Protein AF-A0A841Y6V6-F1 (afdb_monomer)

Organism: NCBI:txid1552123

pLDDT: mean 90.38, std 12.07, range [43.06, 98.31]

Solvent-accessible surface area (backbone atoms only — not comparable to full-atom values): 6896 Å² total; per-residue (Å²): 117,94,60,53,75,58,73,70,40,80,72,37,50,69,46,77,51,57,71,63,64,48,50,54,42,25,63,73,72,73,49,74,72,39,68,70,59,49,49,41,30,66,73,56,24,27,37,31,48,68,60,59,92,82,37,55,33,26,40,51,44,57,65,57,38,50,29,55,73,68,44,34,80,93,32,59,79,45,81,74,56,73,68,46,70,83,50,48,89,50,30,41,64,48,35,38,45,33,99,88,41,73,44,70,44,65,58,66,78,80,81,85,73,80,80,128

Nearest PDB structures (foldseek):
  2prv-assembly1_B  TM=6.495E-01  e=5.949E-02  Bacillus subtilis
  6qbr-assembly1_A  TM=5.619E-01  e=1.675E-01  Saccharomyces cerevisiae
  8aj2-assembly2_B  TM=6.456E-01  e=3.412E-01  Saccharomyces cerevisiae
  8aj2-assembly1_A  TM=5.893E-01  e=1.093E+00  Saccharomyces cerevisiae

Secondary structure (DSSP, 8-state):
-TTHHHHT-TT-EEE---HHHHHHHHHHHTS---HHHHHHHHHT-EEE----TT---EE--HHHHHHHHHT-GGGTT-TTGGGGGGTTTTEEEEEEEETTEEEEEE-S--------

Sequence (116 aa):
MQFKFVTNNTENSFYPLNLQDIEQVEKKLGLTFPNELRQFYLEIGYGFFKGSEYQINRLMDPESVKDFRLRVDDYEFYPDIEIFDEVEADKLVFFEGDESTTILIGLGEWETTCTI

Mean predicted aligned error: 5.17 Å

InterPro domains:
  IPR018958 Knr4/Smi1-like domain [PF09346] (16-104)
  IPR018958 Knr4/Smi1-like domain [SM00860] (16-113)
  IPR037883 Knr4/Smi1-like domain superfamily [G3DSA:3.40.1580.10] (3-114)
  IPR037883 Knr4/Smi1-like domain superfamily [SSF160631] (14-108)

Radius of gyration: 15.04 Å; Cα contacts (8 Å, |Δi|>4): 147; ch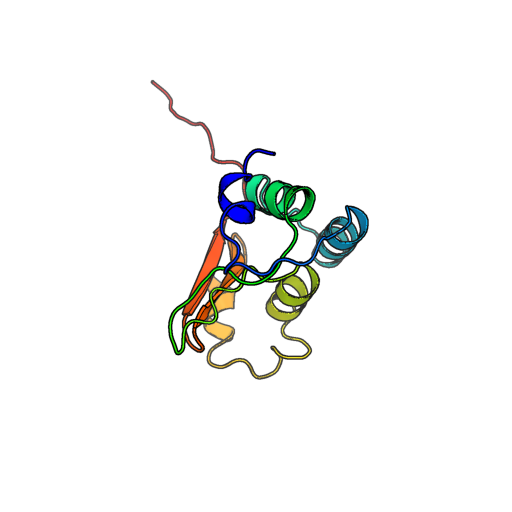ains: 1; bounding box: 31×35×47 Å

Foldseek 3Di:
DVVVVQVVPPLWDFDADDLCQQVVLCVVVVAHDDPVLSVCNHPTNWGAGRDDPQFRRTQDHSVVQSCLVVCDDPRVPQPPSVVCVVPVVFWTFGTGGGSPDTDIDGRDDPPPPPPD

Structure (mmCIF, N/CA/C/O backbone):
data_AF-A0A841Y6V6-F1
#
_entry.id   AF-A0A841Y6V6-F1
#
loop_
_atom_site.group_PDB
_atom_site.id
_atom_site.type_symbol
_atom_site.label_atom_id
_atom_site.label_alt_id
_atom_site.label_comp_id
_atom_site.label_asym_id
_atom_site.label_entity_id
_atom_site.label_seq_id
_atom_site.pdbx_PDB_ins_code
_atom_site.Cartn_x
_atom_site.Cartn_y
_atom_site.Cartn_z
_atom_site.occupancy
_atom_site.B_iso_or_equiv
_atom_site.auth_seq_id
_atom_site.auth_comp_id
_atom_site.auth_asym_id
_atom_site.auth_atom_id
_atom_site.pdbx_PDB_model_num
ATOM 1 N N . MET A 1 1 ? 7.765 17.452 4.270 1.00 74.25 1 MET A N 1
ATOM 2 C CA . MET A 1 1 ? 7.598 16.092 3.741 1.00 74.25 1 MET A CA 1
ATOM 3 C C . MET A 1 1 ? 8.645 15.201 4.366 1.00 74.25 1 MET A C 1
AT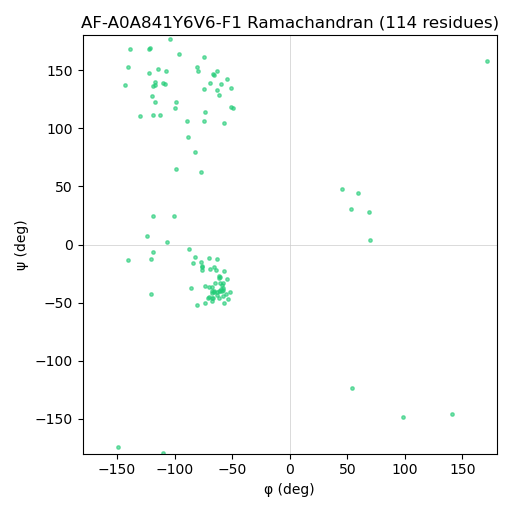OM 5 O O . MET A 1 1 ? 9.830 15.373 4.081 1.00 74.25 1 MET A O 1
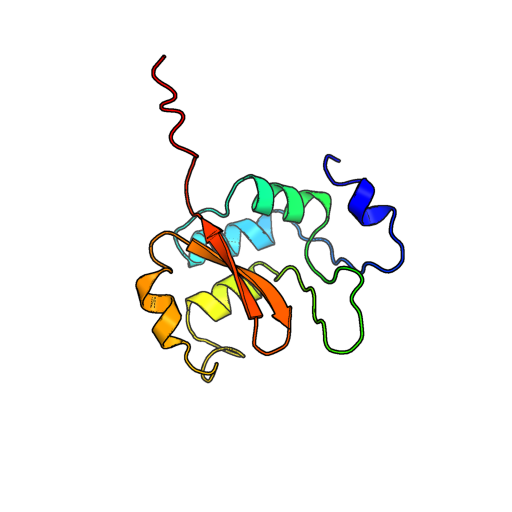ATOM 9 N N . GLN A 1 2 ? 8.206 14.318 5.255 1.00 90.19 2 GLN A N 1
ATOM 10 C CA . GLN A 1 2 ? 9.019 13.286 5.891 1.00 90.19 2 GLN A CA 1
ATOM 11 C C . GLN A 1 2 ? 9.665 12.360 4.851 1.00 90.19 2 GLN A C 1
ATOM 13 O O . GLN A 1 2 ? 10.810 11.946 5.014 1.00 90.19 2 GLN A O 1
ATOM 18 N N . PHE A 1 3 ? 8.979 12.118 3.733 1.00 92.94 3 PHE A N 1
ATOM 19 C CA . PHE A 1 3 ? 9.397 11.149 2.718 1.00 92.94 3 PHE A CA 1
ATOM 20 C C . PHE A 1 3 ? 10.080 11.774 1.493 1.00 92.94 3 PHE A C 1
ATOM 22 O O . PHE A 1 3 ? 10.116 11.175 0.424 1.00 92.94 3 PHE A O 1
ATOM 29 N N . LYS A 1 4 ? 10.681 12.968 1.616 1.00 90.31 4 LYS A N 1
ATOM 30 C CA . LYS A 1 4 ? 11.336 13.660 0.481 1.00 90.31 4 LYS A CA 1
ATOM 31 C C . LYS A 1 4 ? 12.400 12.807 -0.232 1.00 90.31 4 LYS A C 1
ATOM 33 O O . LYS A 1 4 ? 12.621 12.962 -1.427 1.00 90.31 4 LYS A O 1
ATOM 38 N N . PHE A 1 5 ? 13.065 11.899 0.482 1.00 91.75 5 PHE A N 1
ATOM 39 C CA . PHE A 1 5 ? 14.044 10.987 -0.119 1.00 91.75 5 PHE A CA 1
ATOM 40 C C . PHE A 1 5 ? 13.427 10.060 -1.181 1.00 91.75 5 PHE A C 1
ATOM 42 O O . PHE A 1 5 ? 14.127 9.664 -2.107 1.00 91.75 5 PHE A O 1
ATOM 49 N N . VAL A 1 6 ? 12.127 9.763 -1.077 1.00 93.62 6 VAL A N 1
ATOM 50 C CA . VAL A 1 6 ? 11.387 8.930 -2.029 1.00 93.62 6 VAL A CA 1
ATOM 51 C C . VAL A 1 6 ? 11.206 9.658 -3.357 1.00 93.62 6 VAL A C 1
ATOM 53 O O . VAL A 1 6 ? 11.470 9.077 -4.406 1.00 93.62 6 VAL A O 1
ATOM 56 N N . THR A 1 7 ? 10.819 10.936 -3.327 1.00 89.50 7 THR A N 1
ATOM 57 C CA . THR A 1 7 ? 10.609 11.733 -4.549 1.00 89.50 7 THR A CA 1
ATOM 58 C C . THR A 1 7 ? 11.911 12.187 -5.202 1.00 89.50 7 THR A C 1
ATOM 60 O O . THR A 1 7 ? 11.918 12.531 -6.379 1.00 89.50 7 THR A O 1
ATOM 63 N N . ASN A 1 8 ? 13.028 12.168 -4.468 1.00 93.00 8 ASN A N 1
ATOM 64 C CA . ASN A 1 8 ? 14.350 12.453 -5.028 1.00 93.00 8 ASN A CA 1
ATOM 65 C C . ASN A 1 8 ? 14.844 11.353 -5.985 1.00 93.00 8 ASN A C 1
ATOM 67 O O . ASN A 1 8 ? 15.735 11.614 -6.792 1.00 93.00 8 ASN A O 1
ATOM 71 N N . ASN A 1 9 ? 14.309 10.132 -5.887 1.00 94.38 9 ASN A N 1
ATOM 72 C CA . ASN A 1 9 ? 14.623 9.063 -6.825 1.00 94.38 9 ASN A CA 1
ATOM 73 C C . ASN A 1 9 ? 13.648 9.108 -8.010 1.00 94.38 9 ASN A C 1
ATOM 75 O O . ASN A 1 9 ? 12.493 8.710 -7.890 1.00 94.38 9 ASN A O 1
ATOM 79 N N . THR A 1 10 ? 14.136 9.568 -9.161 1.00 93.12 10 THR A N 1
ATOM 80 C CA . THR A 1 10 ? 13.345 9.729 -10.393 1.00 93.12 10 THR A CA 1
ATOM 81 C C . THR A 1 10 ? 12.926 8.414 -11.044 1.00 93.12 10 THR A C 1
ATOM 83 O O . THR A 1 10 ? 12.129 8.431 -11.973 1.00 93.12 10 THR A O 1
ATOM 86 N N . GLU A 1 11 ? 13.488 7.286 -10.608 1.00 95.00 11 GLU A N 1
ATOM 87 C CA . GLU A 1 11 ? 13.088 5.954 -11.074 1.00 95.00 11 GLU A CA 1
ATOM 88 C C . GLU A 1 11 ? 11.849 5.430 -10.331 1.00 95.00 11 GLU A C 1
ATOM 90 O O . GLU A 1 11 ? 11.261 4.433 -10.742 1.00 95.00 11 GLU A O 1
ATOM 95 N N . ASN A 1 12 ? 11.432 6.100 -9.254 1.00 96.50 12 ASN A N 1
ATOM 96 C CA . ASN A 1 12 ? 10.156 5.831 -8.611 1.00 96.50 12 ASN A CA 1
ATOM 97 C C . ASN A 1 12 ? 9.006 6.501 -9.378 1.00 96.50 12 ASN A C 1
ATOM 99 O O . ASN A 1 12 ? 9.165 7.590 -9.927 1.00 96.50 12 ASN A O 1
ATOM 103 N N . SER A 1 13 ? 7.822 5.892 -9.346 1.00 95.75 13 SER A N 1
ATOM 104 C CA . SER A 1 13 ? 6.607 6.418 -9.977 1.00 95.75 13 SER A CA 1
ATOM 105 C C . SER A 1 13 ? 5.450 6.410 -8.986 1.00 95.75 13 SER A C 1
ATOM 107 O O . SER A 1 13 ? 4.960 5.345 -8.630 1.00 95.75 13 SER A O 1
ATOM 109 N N . PHE A 1 14 ? 5.004 7.592 -8.554 1.00 97.38 14 PHE A N 1
ATOM 110 C CA . PHE A 1 14 ? 3.916 7.741 -7.586 1.00 97.38 14 PHE A CA 1
ATOM 111 C C . PHE A 1 14 ? 2.764 8.576 -8.139 1.00 97.38 14 PHE A C 1
ATOM 113 O O . PHE A 1 14 ? 2.965 9.516 -8.911 1.00 97.38 14 PHE A O 1
ATOM 120 N N . TYR A 1 15 ? 1.563 8.233 -7.692 1.00 97.44 15 TYR A N 1
ATOM 121 C CA . TYR A 1 15 ? 0.305 8.861 -8.045 1.00 97.44 15 TYR A CA 1
ATOM 122 C C . TYR A 1 15 ? -0.301 9.478 -6.785 1.00 97.44 15 TYR A C 1
ATOM 124 O O . TYR A 1 15 ? -0.500 8.763 -5.798 1.00 97.44 15 TYR A O 1
ATOM 132 N N . PRO A 1 16 ? -0.577 10.794 -6.790 1.00 96.88 16 PRO A N 1
ATOM 133 C CA . PRO A 1 16 ? -1.063 11.485 -5.608 1.00 96.88 16 PRO A CA 1
ATOM 134 C C . PRO A 1 16 ? -2.465 11.003 -5.232 1.00 96.88 16 PRO A C 1
ATOM 136 O O . PRO A 1 16 ? -3.288 10.716 -6.101 1.00 96.88 16 PRO A O 1
ATOM 139 N N . LEU A 1 17 ? -2.738 10.990 -3.930 1.00 96.69 17 LEU A N 1
ATOM 140 C CA . LEU A 1 17 ? -4.061 10.742 -3.366 1.00 96.69 17 LEU A CA 1
ATOM 141 C C . LEU A 1 17 ? -4.554 11.996 -2.662 1.00 96.69 17 LEU A C 1
ATOM 143 O O . LEU A 1 17 ? -3.767 12.793 -2.144 1.00 96.69 17 LEU A O 1
ATOM 147 N N . ASN A 1 18 ? -5.867 12.163 -2.624 1.00 94.62 18 ASN A N 1
ATOM 148 C CA . ASN A 1 18 ? -6.481 13.137 -1.740 1.00 94.62 18 ASN A CA 1
ATOM 149 C C . ASN A 1 18 ? -6.940 12.448 -0.439 1.00 94.62 18 ASN A C 1
ATOM 151 O O . ASN A 1 18 ? -7.049 11.227 -0.348 1.00 94.62 18 ASN A O 1
ATOM 155 N N . LEU A 1 19 ? -7.210 13.248 0.594 1.00 96.81 19 LEU A N 1
ATOM 156 C CA . LEU A 1 19 ? -7.655 12.740 1.895 1.00 96.81 19 LEU A CA 1
ATOM 157 C C . LEU A 1 19 ? -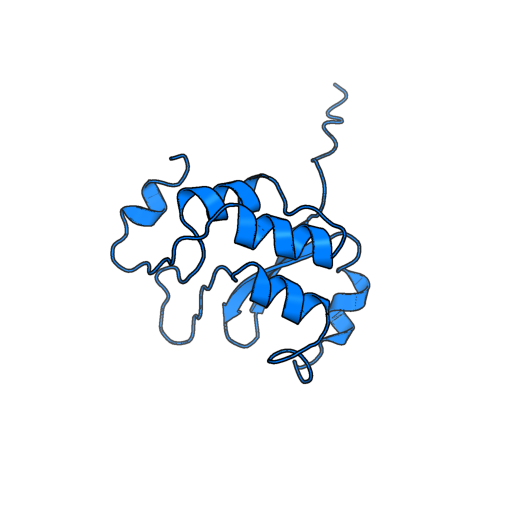8.964 11.936 1.800 1.00 96.81 19 LEU A C 1
ATOM 159 O O . LEU A 1 19 ? -9.135 10.956 2.518 1.00 96.81 19 LEU A O 1
ATOM 163 N N . GLN A 1 20 ? -9.866 12.337 0.905 1.00 97.50 20 GLN A N 1
ATOM 164 C CA . GLN A 1 20 ? -11.163 11.696 0.731 1.00 97.50 20 GLN A CA 1
ATOM 165 C C . GLN A 1 20 ? -11.024 10.274 0.166 1.00 97.50 20 GLN A C 1
ATOM 167 O O . GLN A 1 20 ? -11.760 9.399 0.616 1.00 97.50 20 GLN A O 1
ATOM 172 N N . ASP A 1 21 ? -10.071 10.022 -0.739 1.00 95.75 21 ASP A N 1
ATOM 173 C CA . ASP A 1 21 ? -9.790 8.679 -1.275 1.00 95.75 21 ASP A CA 1
ATOM 174 C C . ASP A 1 21 ? -9.437 7.699 -0.137 1.00 95.75 21 ASP A C 1
ATOM 176 O O . ASP A 1 21 ? -9.882 6.555 -0.108 1.00 95.75 21 ASP A O 1
ATOM 180 N N . ILE A 1 22 ? -8.680 8.176 0.855 1.00 98.19 22 ILE A N 1
ATOM 181 C CA . ILE A 1 22 ? -8.262 7.388 2.021 1.00 98.19 22 ILE A CA 1
ATOM 182 C C . ILE A 1 22 ? -9.443 7.175 2.980 1.00 98.19 22 ILE A C 1
ATOM 184 O O . ILE A 1 22 ? -9.736 6.046 3.374 1.00 98.19 22 ILE A O 1
ATOM 188 N N . GLU A 1 23 ? -10.149 8.250 3.342 1.00 98.00 23 GLU A N 1
ATOM 189 C CA . GLU A 1 23 ? -11.248 8.210 4.318 1.00 98.00 23 GLU A CA 1
ATOM 190 C C . GLU A 1 23 ? -12.444 7.376 3.839 1.00 98.00 23 GLU A C 1
ATOM 192 O O . GLU A 1 23 ? -13.134 6.744 4.645 1.00 98.00 23 GLU A O 1
ATOM 197 N N . GLN A 1 24 ? -12.711 7.359 2.530 1.00 98.12 24 GLN A N 1
ATOM 198 C CA . GLN A 1 24 ? -13.769 6.533 1.950 1.00 98.12 24 GLN A CA 1
ATOM 199 C C . GLN A 1 24 ? -13.497 5.044 2.155 1.00 98.12 24 GLN A C 1
ATOM 201 O O . GLN A 1 24 ? -14.406 4.306 2.550 1.00 98.12 24 GLN A O 1
ATOM 206 N N . VAL A 1 25 ? -12.252 4.619 1.945 1.00 98.06 25 VAL A N 1
ATOM 207 C CA . VAL A 1 25 ? -11.834 3.235 2.159 1.00 98.06 25 VAL A CA 1
ATOM 208 C C . VAL A 1 25 ? -11.863 2.864 3.636 1.00 98.06 25 VAL A C 1
ATOM 210 O O . VAL A 1 25 ? -12.466 1.853 3.991 1.00 98.06 25 VAL A O 1
ATOM 213 N N . GLU A 1 26 ? -11.288 3.694 4.505 1.00 97.38 26 GLU A N 1
ATOM 214 C CA . GLU A 1 26 ? -11.317 3.484 5.958 1.00 97.38 26 GLU A CA 1
ATOM 215 C C . GLU A 1 26 ? -12.748 3.295 6.471 1.00 97.38 26 GLU A C 1
ATOM 217 O O . GLU A 1 26 ? -13.061 2.326 7.166 1.00 97.38 26 GLU A O 1
ATOM 222 N N . LYS A 1 27 ? -13.663 4.170 6.040 1.00 97.94 27 LYS A N 1
ATOM 223 C CA . LYS A 1 27 ? -15.084 4.069 6.377 1.00 97.94 27 LYS A CA 1
ATOM 224 C C . LYS A 1 27 ? -15.717 2.777 5.859 1.00 97.94 27 LYS A C 1
ATOM 226 O O . LYS A 1 27 ? -16.551 2.201 6.554 1.00 97.94 27 LYS A O 1
ATOM 231 N N . LYS A 1 28 ? -15.371 2.344 4.643 1.00 97.69 28 LYS A N 1
ATOM 232 C CA . LYS A 1 28 ? -15.922 1.129 4.025 1.00 97.69 28 LYS A CA 1
ATOM 233 C C . LYS A 1 28 ? -15.426 -0.143 4.713 1.00 97.69 28 LYS A C 1
ATOM 235 O O . LYS A 1 28 ? -16.206 -1.077 4.862 1.00 97.69 28 LYS A O 1
ATOM 240 N N . LEU A 1 29 ? -14.169 -0.161 5.148 1.00 95.25 29 LEU A N 1
ATOM 241 C CA . LEU A 1 29 ? -13.571 -1.283 5.872 1.00 95.25 29 LEU A CA 1
ATOM 242 C C . LEU A 1 29 ? -13.857 -1.252 7.383 1.00 95.25 29 LEU A C 1
ATOM 244 O O . LEU A 1 29 ? -13.669 -2.260 8.056 1.00 95.25 29 LEU A O 1
ATOM 248 N N . GLY A 1 30 ? -14.309 -0.117 7.924 1.00 95.12 30 GLY A N 1
ATOM 249 C CA . GLY A 1 30 ? -14.535 0.048 9.360 1.00 95.12 30 GLY A CA 1
ATOM 250 C C . GLY A 1 30 ? -13.240 0.060 10.180 1.00 95.12 30 GLY A C 1
ATOM 251 O O . GLY A 1 30 ? -13.258 -0.335 11.343 1.00 95.12 30 GLY A O 1
ATOM 252 N N . LEU A 1 31 ? -12.128 0.499 9.583 1.00 93.62 31 LEU A N 1
ATOM 253 C CA . LEU A 1 31 ? -10.803 0.582 10.206 1.00 93.62 31 LEU A CA 1
ATOM 254 C C . LEU A 1 31 ? -10.099 1.879 9.810 1.00 93.62 31 LEU A C 1
ATOM 256 O O . LEU A 1 31 ? -10.515 2.555 8.875 1.00 93.62 31 LEU A O 1
ATOM 260 N N . THR A 1 32 ? -9.004 2.203 10.489 1.00 94.00 32 THR A N 1
ATOM 261 C CA . THR A 1 32 ? -8.099 3.295 10.107 1.00 94.00 32 THR A CA 1
ATOM 262 C C . THR A 1 32 ? -6.778 2.726 9.618 1.00 94.00 32 THR A C 1
ATOM 264 O O . THR A 1 32 ? -6.249 1.792 10.227 1.00 94.00 32 THR A O 1
ATOM 267 N N . PHE A 1 33 ? -6.216 3.294 8.552 1.00 95.94 33 PHE A N 1
ATOM 268 C CA . PHE A 1 33 ? -4.866 2.929 8.135 1.00 95.94 33 PHE A CA 1
ATOM 269 C C . PHE A 1 33 ? -3.848 3.311 9.221 1.00 95.94 33 PHE A C 1
ATOM 271 O O . PHE A 1 33 ? -4.041 4.321 9.905 1.00 95.94 33 PHE A O 1
ATOM 278 N N . PRO A 1 34 ? -2.740 2.558 9.360 1.00 95.62 34 PRO A N 1
ATOM 279 C CA . PRO A 1 34 ? -1.640 2.945 10.238 1.00 95.62 34 PRO A CA 1
ATOM 280 C C . PRO A 1 34 ? -1.138 4.356 9.915 1.00 95.62 34 PRO A C 1
ATOM 282 O O . PRO A 1 34 ? -1.077 4.743 8.744 1.00 95.62 34 PRO A O 1
ATOM 285 N N . ASN A 1 35 ? -0.771 5.119 10.947 1.00 93.50 35 ASN A N 1
ATOM 286 C CA . ASN A 1 35 ? -0.454 6.545 10.829 1.00 93.50 35 ASN A CA 1
ATOM 287 C C . ASN A 1 35 ? 0.635 6.820 9.783 1.00 93.50 35 ASN A C 1
ATOM 289 O O . ASN A 1 35 ? 0.495 7.737 8.975 1.00 93.50 35 ASN A O 1
ATOM 293 N N . GLU A 1 36 ? 1.686 6.003 9.750 1.00 93.50 36 GLU A N 1
ATOM 294 C CA . GLU A 1 36 ? 2.789 6.128 8.800 1.00 93.50 36 GLU A CA 1
ATOM 295 C C . GLU A 1 36 ? 2.335 5.876 7.359 1.00 93.50 36 GLU A C 1
ATOM 297 O O . GLU A 1 36 ? 2.735 6.608 6.453 1.00 93.50 36 GLU A O 1
ATOM 302 N N . LEU A 1 37 ? 1.465 4.883 7.143 1.00 96.31 37 LEU A N 1
ATOM 303 C CA . LEU A 1 37 ? 0.912 4.581 5.823 1.00 96.31 37 LEU A CA 1
ATOM 304 C C . LEU A 1 37 ? -0.016 5.705 5.354 1.00 96.31 37 LEU A C 1
ATOM 306 O O . LEU A 1 37 ? 0.118 6.196 4.234 1.00 96.31 37 LEU A O 1
ATOM 310 N N . ARG A 1 38 ? -0.903 6.177 6.237 1.00 96.19 38 ARG A N 1
ATOM 311 C CA . ARG A 1 38 ? -1.783 7.320 5.964 1.00 96.19 38 ARG A CA 1
ATOM 312 C C . ARG A 1 38 ? -0.977 8.570 5.620 1.00 96.19 38 ARG A C 1
ATOM 314 O O . ARG A 1 38 ? -1.301 9.270 4.664 1.00 96.19 38 ARG A O 1
ATOM 321 N N . GLN A 1 39 ? 0.084 8.850 6.373 1.00 95.75 39 GLN A N 1
ATOM 322 C CA . GLN A 1 39 ? 0.949 9.992 6.105 1.00 95.75 39 GLN A CA 1
ATOM 323 C C . GLN A 1 39 ? 1.690 9.841 4.773 1.00 95.75 39 GLN A C 1
ATOM 325 O O . GLN A 1 39 ? 1.799 10.816 4.030 1.00 95.75 39 GLN A O 1
ATOM 330 N N . PHE A 1 40 ? 2.161 8.637 4.438 1.00 97.19 40 PHE A N 1
ATOM 331 C CA . PHE A 1 40 ? 2.785 8.378 3.143 1.00 97.19 40 PHE A CA 1
ATOM 332 C C . PHE A 1 40 ? 1.804 8.632 1.992 1.00 97.19 40 PHE A C 1
ATOM 334 O O . PHE A 1 40 ? 2.150 9.346 1.052 1.00 97.19 40 PHE A O 1
ATOM 341 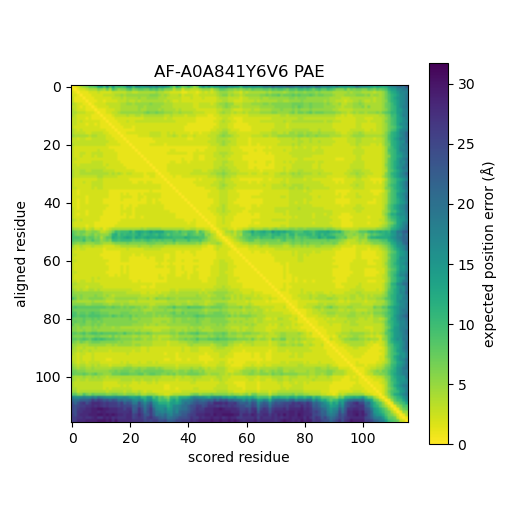N N . TYR A 1 41 ? 0.563 8.143 2.087 1.00 97.88 41 TYR A N 1
ATOM 342 C CA . TYR A 1 41 ? -0.468 8.416 1.081 1.00 97.88 41 TYR A CA 1
ATOM 343 C C . TYR A 1 41 ? -0.746 9.912 0.901 1.00 97.88 41 TYR A C 1
ATOM 345 O O . TYR A 1 41 ? -0.901 10.369 -0.228 1.00 97.88 41 TYR A O 1
ATOM 353 N N . LEU A 1 42 ? -0.777 10.690 1.985 1.00 96.81 42 LEU A N 1
ATOM 354 C CA . LEU A 1 42 ? -1.039 12.131 1.916 1.00 96.81 42 LEU A CA 1
ATOM 355 C C . LEU A 1 42 ? 0.146 12.938 1.372 1.00 96.81 42 LEU A C 1
ATOM 357 O O . LEU A 1 42 ? -0.056 13.952 0.706 1.00 96.81 42 LEU A O 1
ATOM 361 N N . GLU A 1 43 ? 1.381 12.538 1.683 1.00 96.62 43 GLU A N 1
ATOM 362 C CA . GLU A 1 43 ? 2.576 13.264 1.240 1.00 96.62 43 GLU A CA 1
ATOM 363 C C . GLU A 1 43 ? 3.044 12.860 -0.162 1.00 96.62 43 GLU A C 1
ATOM 365 O O . GLU A 1 43 ? 3.546 13.705 -0.904 1.00 96.62 43 GLU A O 1
ATOM 370 N N . ILE A 1 44 ? 2.929 11.574 -0.497 1.00 97.12 44 ILE A N 1
ATOM 371 C CA . ILE A 1 44 ? 3.511 10.961 -1.697 1.00 97.12 44 ILE A CA 1
ATOM 372 C C . ILE A 1 44 ? 2.431 10.346 -2.587 1.00 97.12 44 ILE A C 1
ATOM 374 O O . ILE A 1 44 ? 2.484 10.507 -3.806 1.00 97.12 44 ILE A O 1
ATOM 378 N N . GLY A 1 45 ? 1.459 9.661 -1.984 1.00 97.69 45 GLY A N 1
ATOM 379 C CA . GLY A 1 45 ? 0.461 8.863 -2.691 1.00 97.69 45 GLY A CA 1
ATOM 380 C C . GLY A 1 45 ? 0.819 7.379 -2.711 1.00 97.69 45 GLY A C 1
ATOM 381 O O . GLY A 1 45 ? 1.435 6.873 -1.776 1.00 97.69 45 GLY A O 1
ATOM 382 N N . TYR A 1 46 ? 0.426 6.681 -3.770 1.00 98.31 46 TYR A N 1
ATOM 383 C CA . TYR A 1 46 ? 0.698 5.254 -3.982 1.00 98.31 46 TYR A CA 1
ATOM 384 C C . TYR A 1 46 ? 1.466 5.042 -5.286 1.00 98.31 46 TYR A C 1
ATOM 386 O O . TYR A 1 46 ? 1.586 5.966 -6.089 1.00 98.31 46 TYR A O 1
ATOM 394 N N . GLY A 1 47 ? 1.990 3.844 -5.523 1.00 97.12 47 GLY A N 1
ATOM 395 C CA . GLY A 1 47 ? 2.682 3.541 -6.771 1.00 97.12 47 GLY A CA 1
ATOM 396 C C . GLY A 1 47 ? 3.898 2.664 -6.557 1.00 97.12 47 GLY A C 1
ATOM 397 O O . GLY A 1 47 ? 3.903 1.799 -5.692 1.00 97.12 47 GLY A O 1
ATOM 398 N N . PHE A 1 48 ? 4.926 2.878 -7.361 1.00 96.62 48 PHE A N 1
ATOM 399 C CA . PHE A 1 48 ? 6.003 1.926 -7.570 1.00 96.62 48 PHE A CA 1
ATOM 400 C C . PHE A 1 48 ? 7.339 2.531 -7.164 1.00 96.62 48 PHE A C 1
ATOM 402 O O . PHE A 1 48 ? 7.736 3.607 -7.628 1.00 96.62 48 PHE A O 1
ATOM 409 N N . PHE A 1 49 ? 8.060 1.813 -6.312 1.00 96.19 49 PHE A N 1
ATOM 410 C CA . PHE A 1 49 ? 9.470 2.086 -6.083 1.00 96.19 49 PHE A CA 1
ATOM 411 C C . PHE A 1 49 ? 10.291 1.464 -7.210 1.00 96.19 49 PHE A C 1
ATOM 413 O O . PHE A 1 49 ? 9.904 0.452 -7.792 1.00 96.19 49 PHE A O 1
ATOM 420 N N . LYS A 1 50 ? 11.463 2.040 -7.487 1.00 94.31 50 LYS A N 1
ATOM 421 C CA . LYS A 1 50 ? 12.442 1.449 -8.398 1.00 94.31 50 LYS A CA 1
ATOM 422 C C . LYS A 1 50 ? 12.678 -0.018 -8.025 1.00 94.31 50 LYS A C 1
AT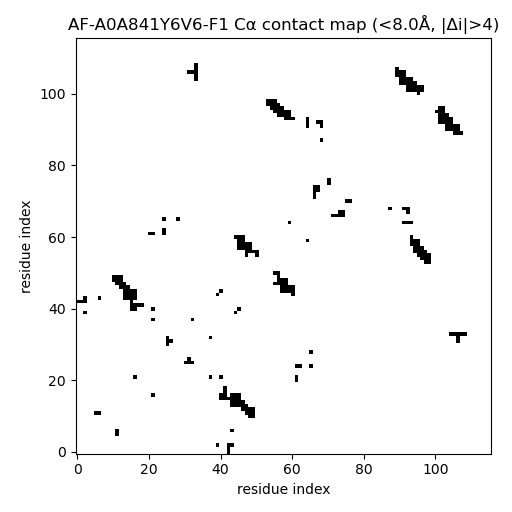OM 424 O O . LYS A 1 50 ? 13.198 -0.307 -6.947 1.00 94.31 50 LYS A O 1
ATOM 429 N N . GLY A 1 51 ? 12.350 -0.920 -8.943 1.00 84.00 51 GLY A N 1
ATOM 430 C CA . GLY A 1 51 ? 12.633 -2.347 -8.840 1.00 84.00 51 GLY A CA 1
ATOM 431 C C . GLY A 1 51 ? 13.700 -2.823 -9.817 1.00 84.00 51 GLY A C 1
ATOM 432 O O . GLY A 1 51 ? 14.273 -2.052 -10.591 1.00 84.00 51 GLY A O 1
ATOM 433 N N . SER A 1 52 ? 13.966 -4.122 -9.754 1.00 83.62 52 SER A N 1
ATOM 434 C CA . SER A 1 52 ? 14.651 -4.866 -10.811 1.00 83.62 52 SER A CA 1
ATOM 435 C C . SER A 1 52 ? 13.638 -5.699 -11.599 1.00 83.62 52 SER A C 1
ATOM 437 O O . SER A 1 52 ? 12.446 -5.677 -11.299 1.00 83.62 52 SER A O 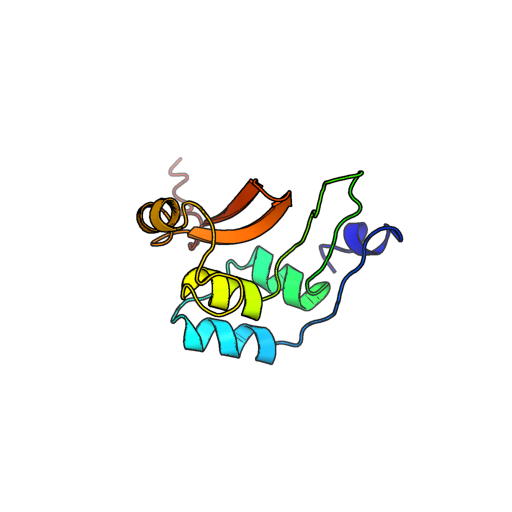1
ATOM 439 N N . GLU A 1 53 ? 14.090 -6.394 -12.641 1.00 81.12 53 GLU A N 1
ATOM 440 C CA . GLU A 1 53 ? 13.231 -7.292 -13.419 1.00 81.12 53 GLU A CA 1
ATOM 441 C C . GLU A 1 53 ? 12.486 -8.261 -12.477 1.00 81.12 53 GLU A C 1
ATOM 443 O O . GLU A 1 53 ? 13.090 -8.799 -11.549 1.00 81.12 53 GLU A O 1
ATOM 448 N N . TYR A 1 54 ? 11.179 -8.444 -12.698 1.00 83.56 54 TYR A N 1
ATOM 449 C CA . TYR A 1 54 ? 10.268 -9.269 -11.879 1.00 83.56 54 TYR A CA 1
ATOM 450 C C . TYR A 1 54 ? 9.925 -8.743 -10.473 1.00 83.56 54 TYR A C 1
ATOM 452 O O . TYR A 1 54 ? 9.192 -9.409 -9.748 1.00 83.56 54 TYR A O 1
ATOM 460 N N . GLN A 1 55 ? 10.389 -7.552 -10.082 1.00 89.81 55 GLN A N 1
ATOM 461 C CA . GLN A 1 55 ? 9.950 -6.904 -8.842 1.00 89.81 55 GLN A CA 1
ATOM 462 C C . GLN A 1 55 ? 8.899 -5.845 -9.142 1.00 89.81 55 GLN A C 1
ATOM 464 O O . GLN A 1 55 ? 9.178 -4.846 -9.807 1.00 89.81 55 GLN A O 1
ATOM 469 N N . ILE A 1 56 ? 7.703 -6.062 -8.609 1.00 93.81 56 ILE A N 1
ATOM 470 C CA . ILE A 1 56 ? 6.591 -5.124 -8.706 1.00 93.81 56 ILE A CA 1
ATOM 471 C C . ILE A 1 56 ? 6.886 -3.907 -7.820 1.00 93.81 56 ILE A C 1
ATOM 473 O O . ILE A 1 56 ? 6.765 -2.776 -8.279 1.00 93.81 56 ILE A O 1
ATOM 477 N N . ASN A 1 57 ? 7.342 -4.128 -6.580 1.00 96.19 57 ASN A N 1
ATOM 478 C CA . ASN A 1 57 ? 7.677 -3.081 -5.604 1.00 96.19 57 ASN A CA 1
ATOM 479 C C . ASN A 1 57 ? 6.620 -1.966 -5.509 1.00 96.19 57 ASN A C 1
ATOM 481 O O . ASN A 1 57 ? 6.933 -0.767 -5.537 1.00 96.19 57 ASN A O 1
ATOM 485 N N . ARG A 1 58 ? 5.356 -2.368 -5.407 1.00 97.19 58 ARG A N 1
ATOM 486 C CA . ARG A 1 58 ? 4.206 -1.471 -5.393 1.00 97.19 58 ARG A CA 1
ATOM 487 C C . ARG A 1 58 ? 3.730 -1.232 -3.971 1.00 97.19 58 ARG A C 1
ATOM 489 O O . ARG A 1 58 ? 3.305 -2.154 -3.282 1.00 97.19 58 ARG A O 1
ATOM 496 N N . LEU A 1 59 ? 3.700 0.037 -3.579 1.00 97.94 59 LEU A N 1
ATOM 497 C CA . LEU A 1 59 ? 2.803 0.505 -2.536 1.00 97.94 59 LEU A CA 1
ATOM 498 C C . LEU A 1 59 ? 1.388 0.543 -3.110 1.00 97.94 59 LEU A C 1
ATOM 500 O O . LEU A 1 59 ? 1.109 1.312 -4.036 1.00 97.94 59 LEU A O 1
ATOM 504 N N . MET A 1 60 ? 0.521 -0.309 -2.579 1.00 98.06 60 MET A N 1
ATOM 505 C CA . MET A 1 60 ? -0.857 -0.431 -3.043 1.00 98.06 60 MET A CA 1
ATOM 506 C C . MET A 1 60 ? -1.629 0.856 -2.742 1.00 98.06 60 MET A C 1
ATOM 508 O O . MET A 1 60 ? -1.361 1.527 -1.754 1.00 98.06 60 MET A O 1
ATOM 512 N N . ASP A 1 61 ? -2.569 1.232 -3.602 1.00 97.94 61 ASP A N 1
ATOM 513 C CA . ASP A 1 61 ? -3.531 2.292 -3.300 1.00 97.94 61 ASP A CA 1
ATOM 514 C C . ASP A 1 61 ? -4.594 1.810 -2.297 1.00 97.94 61 ASP A C 1
ATOM 516 O O . ASP A 1 61 ? -4.808 0.601 -2.154 1.00 97.94 61 ASP A O 1
ATOM 520 N N . PRO A 1 62 ? -5.304 2.738 -1.623 1.00 98.12 62 PRO A N 1
ATOM 521 C CA . PRO A 1 62 ? -6.375 2.390 -0.697 1.00 98.12 62 PRO A CA 1
ATOM 522 C C . PRO A 1 62 ? -7.435 1.450 -1.286 1.00 98.12 62 PRO A C 1
ATOM 524 O O . PR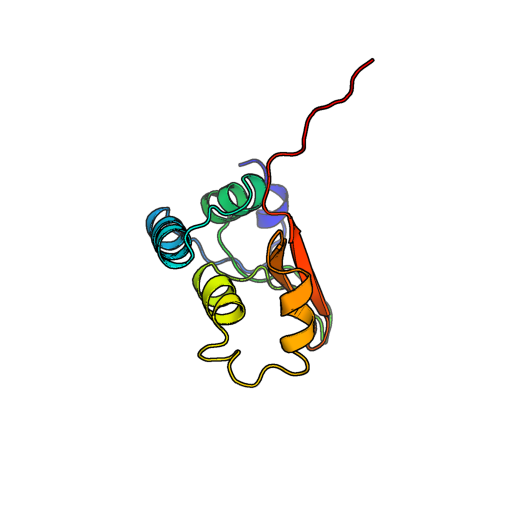O A 1 62 ? -7.867 0.530 -0.591 1.00 98.12 62 PRO A O 1
ATOM 527 N N . GLU A 1 63 ? -7.850 1.649 -2.542 1.00 97.69 63 GLU A N 1
ATOM 528 C CA . GLU A 1 63 ? -8.881 0.811 -3.163 1.00 97.69 63 GLU A CA 1
ATOM 529 C C . GLU A 1 63 ? -8.372 -0.620 -3.340 1.00 97.69 63 GLU A C 1
ATOM 531 O O . GLU A 1 63 ? -9.037 -1.539 -2.873 1.00 97.69 63 GLU A O 1
ATOM 536 N N . SER A 1 64 ? -7.154 -0.813 -3.851 1.00 97.44 64 SER A N 1
ATOM 537 C CA . SER A 1 64 ? -6.544 -2.147 -3.955 1.00 97.44 64 SER A CA 1
ATOM 538 C C . SER A 1 64 ? -6.389 -2.843 -2.600 1.00 97.44 64 SER A C 1
ATOM 540 O O . SER A 1 64 ? -6.632 -4.042 -2.495 1.00 97.44 64 SER A O 1
ATOM 542 N N . VAL A 1 65 ? -6.036 -2.117 -1.530 1.00 97.06 65 VAL A N 1
ATOM 543 C CA . VAL A 1 65 ? -5.994 -2.700 -0.172 1.00 97.06 65 VAL A CA 1
ATOM 544 C C . VAL A 1 65 ? -7.384 -3.160 0.277 1.00 97.06 65 VAL A C 1
ATOM 546 O O . VAL A 1 65 ? -7.538 -4.224 0.881 1.00 97.06 65 VAL A O 1
ATOM 549 N N . LYS A 1 66 ? -8.411 -2.367 -0.027 1.00 97.12 66 LYS A N 1
ATOM 550 C CA . LYS A 1 66 ? -9.810 -2.685 0.267 1.00 97.12 66 LYS A CA 1
ATOM 551 C C . LYS A 1 66 ? -10.310 -3.867 -0.559 1.00 97.12 66 LYS A C 1
ATOM 553 O O . LYS A 1 66 ? -10.979 -4.726 0.006 1.00 97.12 66 LYS A O 1
ATOM 558 N N . ASP A 1 67 ? -9.974 -3.941 -1.840 1.00 96.81 67 ASP A N 1
ATOM 559 C CA . ASP A 1 67 ? -10.374 -5.051 -2.707 1.00 96.81 67 ASP A CA 1
ATOM 560 C C . ASP A 1 67 ? -9.683 -6.350 -2.296 1.00 96.81 67 ASP A C 1
ATOM 562 O O . ASP A 1 67 ? -10.354 -7.374 -2.159 1.00 96.81 67 ASP A O 1
ATOM 566 N N . PHE A 1 68 ? -8.395 -6.284 -1.933 1.00 95.38 68 PHE A N 1
ATOM 567 C CA . PHE A 1 68 ? -7.682 -7.414 -1.338 1.00 95.38 68 PHE A CA 1
ATOM 568 C C . PHE A 1 68 ? -8.397 -7.896 -0.078 1.00 95.38 68 PHE A C 1
ATOM 570 O O . PHE A 1 68 ? -8.699 -9.080 0.061 1.00 95.38 68 PHE A O 1
ATOM 577 N N . ARG A 1 69 ? -8.710 -6.977 0.844 1.00 94.25 69 ARG A N 1
ATOM 578 C CA . ARG A 1 69 ? -9.374 -7.302 2.112 1.00 94.25 69 ARG A CA 1
ATOM 579 C C . ARG A 1 69 ? -10.751 -7.933 1.912 1.00 94.25 69 ARG A C 1
ATOM 581 O O . ARG A 1 69 ? -11.120 -8.827 2.660 1.00 94.25 69 ARG A O 1
ATOM 588 N N . LEU A 1 70 ? -11.523 -7.435 0.953 1.00 95.12 70 LEU A N 1
ATOM 589 C CA . LEU A 1 70 ? -12.889 -7.893 0.711 1.00 95.12 70 LEU A CA 1
ATOM 590 C C . LEU A 1 70 ? -12.965 -9.094 -0.238 1.00 95.12 70 LEU A C 1
ATOM 592 O O . LEU A 1 70 ? -14.063 -9.616 -0.421 1.00 95.12 70 LEU A O 1
ATOM 596 N N . ARG A 1 71 ? -11.830 -9.538 -0.799 1.00 94.62 71 ARG A N 1
ATOM 597 C CA . ARG A 1 71 ? -11.744 -10.640 -1.772 1.00 94.62 71 ARG A CA 1
ATOM 598 C C . ARG A 1 71 ? -12.576 -10.364 -3.029 1.00 94.62 71 ARG A C 1
ATOM 600 O O . ARG A 1 71 ? -13.331 -11.217 -3.484 1.00 94.62 71 ARG A O 1
ATOM 607 N N . VAL A 1 72 ? -12.488 -9.146 -3.557 1.00 95.50 72 VAL A N 1
ATOM 608 C CA . VAL A 1 72 ? -13.263 -8.716 -4.732 1.00 95.50 72 VAL A CA 1
ATOM 609 C C . VAL A 1 72 ? -12.354 -8.247 -5.862 1.00 95.50 72 VAL A C 1
ATOM 611 O O . VAL A 1 72 ? -11.157 -8.032 -5.665 1.00 95.50 72 VAL A O 1
ATOM 614 N N . ASP A 1 73 ? -12.950 -8.082 -7.041 1.00 94.94 73 ASP A N 1
ATOM 615 C CA . ASP A 1 73 ? -12.288 -7.620 -8.258 1.00 94.94 73 ASP A CA 1
ATOM 616 C C . ASP A 1 73 ? -11.055 -8.483 -8.580 1.00 94.94 73 ASP A C 1
ATOM 618 O O . ASP A 1 73 ? -11.168 -9.707 -8.676 1.00 94.94 73 ASP A O 1
ATOM 622 N N . ASP A 1 74 ? -9.874 -7.881 -8.709 1.00 88.31 74 ASP A N 1
ATOM 623 C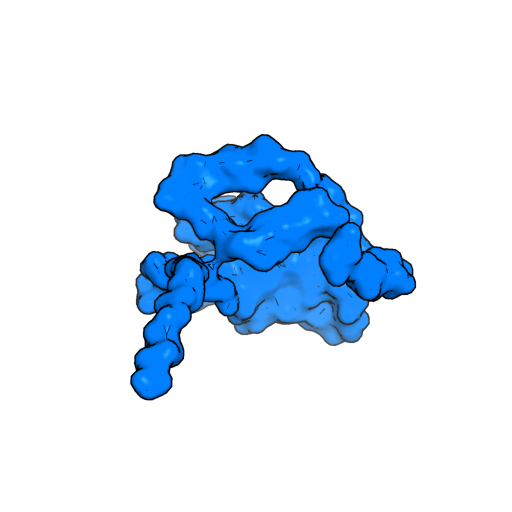 CA . ASP A 1 74 ? -8.639 -8.587 -9.067 1.00 88.31 74 ASP A CA 1
ATOM 624 C C . ASP A 1 74 ? -8.210 -9.646 -8.026 1.00 88.31 74 ASP A C 1
ATOM 626 O O . ASP A 1 74 ? -7.353 -10.484 -8.312 1.00 88.31 74 ASP A O 1
ATOM 630 N N . TYR A 1 75 ? -8.820 -9.647 -6.833 1.00 92.44 75 TYR A N 1
ATOM 631 C CA . TYR A 1 75 ? -8.471 -10.531 -5.719 1.00 92.44 75 TYR A CA 1
ATOM 632 C C . TYR A 1 75 ? -9.480 -11.657 -5.458 1.00 92.44 75 TYR A C 1
ATOM 634 O O . TYR A 1 75 ? -9.272 -12.443 -4.536 1.00 92.44 75 TYR A O 1
ATOM 642 N N . GLU A 1 76 ? -10.543 -11.784 -6.262 1.00 91.38 76 GLU A N 1
ATOM 643 C CA . GLU A 1 76 ? -11.540 -12.862 -6.111 1.00 91.38 76 GLU A CA 1
ATOM 644 C C . GLU A 1 76 ? -10.917 -14.266 -6.262 1.00 91.38 76 GLU A C 1
ATOM 646 O O . GLU A 1 76 ? -11.325 -15.211 -5.590 1.00 91.38 76 GLU A O 1
ATOM 651 N N . PHE A 1 77 ? -9.893 -14.394 -7.114 1.00 88.62 77 PHE A N 1
ATOM 652 C CA . PHE A 1 77 ? -9.195 -15.656 -7.403 1.00 88.62 77 PHE A CA 1
ATOM 653 C C . PHE A 1 77 ? -7.712 -15.613 -7.030 1.00 88.62 77 PHE A C 1
ATOM 655 O O . PHE A 1 77 ? -6.900 -16.324 -7.627 1.00 88.62 77 PHE A O 1
ATOM 662 N N . TYR A 1 78 ? -7.342 -14.747 -6.086 1.00 88.44 78 TYR A N 1
ATOM 663 C CA . TYR A 1 78 ? -5.959 -14.650 -5.644 1.00 88.44 78 TYR A CA 1
ATOM 664 C C . TYR A 1 78 ? -5.515 -15.995 -5.030 1.00 88.44 78 TYR A C 1
ATOM 666 O O . TYR A 1 78 ? -6.232 -16.535 -4.182 1.00 88.44 78 TYR A O 1
ATOM 674 N N . PRO A 1 79 ? -4.379 -16.574 -5.461 1.00 87.62 79 PRO A N 1
ATOM 675 C CA . PRO A 1 79 ? -3.932 -17.870 -4.963 1.00 87.62 79 PRO A CA 1
ATOM 676 C C . PRO A 1 79 ? -3.705 -17.863 -3.451 1.00 87.62 79 PRO A C 1
ATOM 678 O O . PRO A 1 79 ? -3.132 -16.918 -2.912 1.00 87.62 79 PRO A O 1
ATOM 681 N N . ASP A 1 80 ? -4.131 -18.939 -2.789 1.00 87.75 80 ASP A N 1
ATOM 682 C CA . ASP A 1 80 ? -3.924 -19.177 -1.357 1.00 87.75 80 ASP A CA 1
ATOM 683 C C . ASP A 1 80 ? -4.392 -18.014 -0.454 1.00 87.75 80 ASP A C 1
ATOM 685 O O . ASP A 1 80 ? -3.833 -17.767 0.620 1.00 87.75 80 ASP A O 1
ATOM 689 N N . ILE A 1 81 ? -5.419 -17.269 -0.884 1.00 88.69 81 ILE A N 1
ATOM 690 C CA . ILE A 1 81 ? -5.865 -16.063 -0.181 1.00 88.69 81 ILE A CA 1
ATOM 691 C C . ILE A 1 81 ? -6.455 -16.362 1.207 1.00 88.69 81 ILE A C 1
ATOM 693 O O . ILE A 1 81 ? -6.467 -15.494 2.078 1.00 88.69 81 ILE A O 1
ATOM 697 N N . GLU A 1 82 ? -6.864 -17.606 1.455 1.00 89.38 82 GLU A N 1
ATOM 698 C CA . GLU A 1 82 ? -7.338 -18.081 2.756 1.00 89.38 82 GLU A CA 1
ATOM 699 C C . GLU A 1 82 ? -6.244 -18.032 3.837 1.00 89.38 82 GLU A C 1
ATOM 701 O O . GLU A 1 82 ? -6.553 -17.948 5.024 1.00 89.38 82 GLU A O 1
ATOM 706 N N . ILE A 1 83 ? -4.956 -18.026 3.461 1.00 89.31 83 ILE A N 1
ATOM 707 C CA . ILE A 1 83 ? -3.837 -17.884 4.413 1.00 89.31 83 ILE A CA 1
ATOM 708 C C . ILE A 1 83 ? -3.910 -16.538 5.153 1.00 89.31 83 ILE A C 1
ATOM 710 O O . ILE A 1 83 ? -3.467 -16.419 6.298 1.00 89.31 83 ILE A O 1
ATOM 714 N N . PHE A 1 84 ? -4.483 -15.510 4.523 1.00 90.19 84 PHE A N 1
ATOM 715 C CA . PHE A 1 84 ? -4.566 -14.177 5.110 1.00 90.19 84 PHE A CA 1
ATOM 716 C C . PHE A 1 84 ? -5.647 -14.064 6.191 1.00 90.19 84 PHE A C 1
ATOM 718 O O . PHE A 1 84 ? -5.538 -13.182 7.047 1.00 90.19 84 PHE A O 1
ATOM 725 N N . ASP A 1 85 ? -6.625 -14.973 6.221 1.00 90.25 85 ASP A N 1
ATOM 726 C CA . ASP A 1 85 ? -7.730 -14.957 7.187 1.00 90.25 85 ASP A CA 1
ATOM 727 C C . ASP A 1 85 ? -7.226 -15.074 8.641 1.00 90.25 85 ASP A C 1
ATOM 729 O O . ASP A 1 85 ? -7.829 -14.532 9.568 1.00 90.25 85 ASP A O 1
ATOM 733 N N . GLU A 1 86 ? -6.074 -15.723 8.855 1.00 88.06 86 GLU A N 1
ATOM 734 C CA . GLU A 1 86 ? -5.455 -15.879 10.179 1.00 88.06 86 GLU A CA 1
ATOM 735 C C . GLU A 1 86 ? -4.760 -14.607 10.694 1.00 88.06 86 GLU A C 1
ATOM 737 O O . GLU A 1 86 ? -4.537 -14.464 11.899 1.00 88.06 86 GLU A O 1
ATOM 742 N N . VAL A 1 87 ? -4.391 -13.682 9.802 1.00 88.19 87 VAL A N 1
ATOM 743 C CA . VAL A 1 87 ? -3.536 -12.525 10.128 1.00 88.19 87 VAL A CA 1
ATOM 744 C C . VAL A 1 87 ? -4.194 -11.179 9.852 1.00 88.19 87 VAL A C 1
ATOM 746 O O . VAL A 1 87 ? -3.691 -10.149 10.294 1.00 88.19 87 VAL A O 1
ATOM 749 N N . GLU A 1 88 ? -5.313 -11.148 9.135 1.00 88.19 88 GLU A N 1
ATOM 750 C CA . GLU A 1 88 ? -5.949 -9.897 8.727 1.00 88.19 88 GLU A CA 1
ATOM 751 C C . GLU A 1 88 ? -6.730 -9.195 9.849 1.00 88.19 88 GLU A C 1
ATOM 753 O O . GLU A 1 88 ? -7.045 -8.007 9.734 1.00 88.19 88 GLU A O 1
ATOM 758 N N . ALA A 1 89 ? -7.019 -9.889 10.955 1.00 88.62 89 ALA A N 1
ATOM 759 C CA . ALA A 1 89 ? -7.684 -9.297 12.116 1.00 88.62 89 ALA A CA 1
ATOM 760 C C . ALA A 1 89 ? -6.902 -8.097 12.683 1.00 88.62 89 ALA A C 1
ATOM 762 O O . ALA A 1 89 ? -7.505 -7.103 13.083 1.00 88.62 89 ALA A O 1
ATOM 763 N N . ASP A 1 90 ? -5.568 -8.177 12.679 1.00 90.81 90 ASP A N 1
ATOM 764 C CA . ASP A 1 90 ? -4.662 -7.166 13.226 1.00 90.81 90 ASP A CA 1
ATOM 765 C C . ASP A 1 90 ? -3.636 -6.652 12.205 1.00 90.81 90 ASP A C 1
ATOM 767 O O . ASP A 1 90 ? -2.731 -5.908 12.579 1.00 90.81 90 ASP A O 1
ATOM 771 N N . LYS A 1 91 ? -3.733 -7.027 10.922 1.00 94.25 91 LYS A N 1
ATOM 772 C CA . LYS A 1 91 ? -2.797 -6.584 9.875 1.00 94.25 91 LYS A CA 1
ATOM 773 C C . LYS A 1 91 ? -3.490 -6.278 8.556 1.00 94.25 91 LYS A C 1
ATOM 775 O O . LYS A 1 91 ? -4.512 -6.862 8.225 1.00 94.25 91 LYS A O 1
ATOM 780 N N . LEU A 1 92 ? -2.904 -5.391 7.761 1.00 94.75 92 LEU A N 1
ATOM 781 C CA . LEU A 1 92 ? -3.326 -5.061 6.402 1.00 94.75 92 LEU A CA 1
ATOM 782 C C . LEU A 1 92 ? -2.224 -5.377 5.409 1.00 94.75 92 LEU A C 1
ATOM 784 O O . LEU A 1 92 ? -1.079 -4.994 5.621 1.00 94.75 92 LEU A O 1
ATOM 788 N N . VAL A 1 93 ? -2.586 -5.979 4.284 1.00 95.31 93 VAL A N 1
ATOM 789 C CA . VAL A 1 93 ? -1.744 -5.931 3.091 1.00 95.31 93 VAL A CA 1
ATOM 790 C C . VAL A 1 93 ? -1.630 -4.478 2.635 1.00 95.31 93 VAL A C 1
ATOM 792 O O . VAL A 1 93 ? -2.627 -3.763 2.581 1.00 95.31 93 VAL A O 1
ATOM 795 N N . PHE A 1 94 ? -0.412 -4.033 2.339 1.00 97.12 94 PHE A N 1
ATOM 796 C CA . PHE A 1 94 ? -0.171 -2.671 1.849 1.00 97.12 94 PHE A CA 1
ATOM 797 C C . PHE A 1 94 ? 0.888 -2.601 0.745 1.00 97.12 94 PHE A C 1
ATOM 799 O O . PHE A 1 94 ? 1.027 -1.565 0.092 1.00 97.12 94 PHE A O 1
ATOM 806 N N . PHE A 1 95 ? 1.650 -3.677 0.542 1.00 97.62 95 PHE A N 1
ATOM 807 C CA . PHE A 1 95 ? 2.763 -3.686 -0.392 1.00 97.62 95 PHE A CA 1
ATOM 808 C C . PHE A 1 95 ? 2.884 -5.020 -1.121 1.00 97.62 95 PHE A C 1
ATOM 810 O O . PHE A 1 95 ? 2.814 -6.089 -0.511 1.00 97.62 95 PHE A O 1
ATOM 817 N N . GLU A 1 96 ? 3.140 -4.928 -2.417 1.00 95.25 96 GLU A N 1
ATOM 818 C CA . GLU A 1 96 ? 3.361 -6.040 -3.332 1.00 95.25 96 GLU A CA 1
ATOM 819 C C . GLU A 1 96 ? 4.821 -5.998 -3.802 1.00 95.25 96 GLU A C 1
ATOM 821 O O . GLU A 1 96 ? 5.250 -5.060 -4.480 1.00 95.25 96 GLU A O 1
ATOM 826 N N . GLY A 1 97 ? 5.617 -6.980 -3.375 1.00 94.06 97 GLY A N 1
ATOM 827 C CA . GLY A 1 97 ? 7.034 -7.076 -3.725 1.00 94.06 97 GLY A CA 1
ATOM 828 C C . GLY A 1 97 ? 7.239 -7.684 -5.108 1.00 94.06 97 GLY A C 1
ATOM 829 O O . GLY A 1 97 ? 7.900 -7.090 -5.960 1.00 94.06 97 GLY A O 1
ATOM 830 N N . ASP A 1 98 ? 6.625 -8.839 -5.332 1.00 90.75 98 ASP A N 1
ATOM 831 C CA . ASP A 1 98 ? 6.593 -9.586 -6.591 1.00 90.75 98 ASP A CA 1
ATOM 832 C C . ASP A 1 98 ? 5.269 -10.367 -6.689 1.00 90.75 98 ASP A C 1
ATOM 834 O O . ASP A 1 98 ? 4.404 -10.213 -5.828 1.00 90.75 98 ASP A O 1
ATOM 838 N N . GLU A 1 99 ? 5.115 -11.208 -7.716 1.00 85.56 99 GLU A N 1
ATOM 839 C CA . GLU A 1 99 ? 3.897 -12.002 -7.968 1.00 85.56 99 GLU A CA 1
ATOM 840 C C . GLU A 1 99 ? 3.485 -12.921 -6.800 1.00 85.56 99 GLU A C 1
ATOM 842 O O . GLU A 1 99 ? 2.326 -13.316 -6.705 1.00 85.56 99 GLU A O 1
ATOM 847 N N . SER A 1 100 ? 4.424 -13.277 -5.923 1.00 85.81 100 SER A N 1
ATOM 848 C CA . SER A 1 100 ? 4.242 -14.231 -4.821 1.00 85.81 100 SER A CA 1
ATOM 849 C C . SER A 1 100 ? 4.467 -13.631 -3.431 1.00 85.81 100 SER A C 1
ATOM 851 O O . SER A 1 100 ? 4.242 -14.301 -2.423 1.00 85.81 100 SER A O 1
ATOM 853 N N . THR A 1 101 ? 4.930 -12.381 -3.361 1.00 90.19 101 THR A N 1
ATOM 854 C CA . THR A 1 101 ? 5.378 -11.760 -2.116 1.00 90.19 101 THR A CA 1
ATOM 855 C C . THR A 1 101 ? 4.541 -10.536 -1.786 1.00 90.19 101 THR A C 1
ATOM 857 O O . THR A 1 101 ? 4.670 -9.476 -2.402 1.00 90.19 101 THR A O 1
ATOM 860 N N . THR A 1 102 ? 3.757 -10.652 -0.719 1.00 92.88 102 THR A N 1
ATOM 861 C CA . THR A 1 102 ? 2.957 -9.562 -0.157 1.00 92.88 102 THR A CA 1
ATOM 862 C C . THR A 1 102 ? 3.424 -9.234 1.256 1.00 92.88 102 THR A C 1
ATOM 864 O O . THR A 1 102 ? 3.676 -10.128 2.063 1.00 92.88 102 THR A O 1
ATOM 867 N N . ILE A 1 103 ? 3.531 -7.944 1.580 1.00 95.06 103 ILE A N 1
ATOM 868 C CA . ILE A 1 103 ? 3.927 -7.476 2.912 1.00 95.06 103 ILE A CA 1
ATOM 869 C C . ILE A 1 103 ? 2.715 -6.881 3.625 1.00 95.06 103 ILE A C 1
ATOM 871 O O . ILE A 1 103 ? 1.926 -6.126 3.045 1.00 95.06 103 ILE A O 1
ATOM 875 N N . LEU A 1 104 ? 2.598 -7.213 4.911 1.00 95.31 104 LEU A N 1
ATOM 876 C CA . LEU A 1 104 ? 1.548 -6.724 5.786 1.00 95.31 104 LEU A CA 1
ATOM 877 C C . LEU A 1 104 ? 2.080 -5.696 6.791 1.00 95.31 104 LEU A C 1
ATOM 879 O O . LEU A 1 104 ? 3.221 -5.777 7.245 1.00 95.31 104 LEU A O 1
ATOM 883 N N . ILE A 1 105 ? 1.220 -4.760 7.179 1.00 95.06 105 ILE A N 1
ATOM 884 C CA . ILE A 1 105 ? 1.441 -3.767 8.230 1.00 95.06 105 ILE A CA 1
ATOM 885 C C . ILE A 1 105 ? 0.437 -3.984 9.365 1.00 95.06 105 ILE A C 1
ATOM 887 O O . ILE A 1 105 ? -0.726 -4.284 9.112 1.00 95.06 105 ILE A O 1
ATOM 891 N N . GLY A 1 106 ? 0.875 -3.852 10.617 1.00 93.62 106 GLY A N 1
ATOM 892 C CA . GLY A 1 106 ? 0.004 -4.000 11.785 1.00 93.62 106 GLY A CA 1
ATOM 893 C C . GLY A 1 106 ? -1.015 -2.864 11.916 1.00 93.62 106 GLY A C 1
ATOM 894 O O . GLY A 1 106 ? -0.684 -1.699 11.710 1.00 93.62 106 GLY A O 1
ATOM 895 N N . LEU A 1 107 ? -2.243 -3.214 12.287 1.00 87.56 107 LEU A N 1
ATOM 896 C CA . LEU A 1 107 ? -3.333 -2.323 12.666 1.00 87.56 107 LEU A CA 1
ATOM 897 C C . LEU A 1 107 ? -3.248 -2.049 14.175 1.00 87.56 107 LEU A C 1
ATOM 899 O O . LEU A 1 107 ? -3.783 -2.807 14.979 1.00 87.56 107 LEU A O 1
ATOM 903 N N . GLY A 1 108 ? -2.561 -0.983 14.582 1.00 71.44 108 GLY A N 1
ATOM 904 C CA . GLY A 1 108 ? -2.517 -0.583 15.989 1.00 71.44 108 GLY A CA 1
ATOM 905 C C . GLY A 1 108 ? -1.525 0.535 16.282 1.00 71.44 108 GLY A C 1
ATOM 906 O O . GLY A 1 108 ? -0.571 0.748 15.536 1.00 71.44 108 GLY A O 1
ATOM 907 N N . GLU A 1 109 ? -1.743 1.241 17.392 1.00 60.19 109 GLU A N 1
ATOM 908 C CA . GLU A 1 109 ? -0.674 2.006 18.031 1.00 60.19 109 GLU A CA 1
ATOM 909 C C . GLU A 1 109 ? 0.248 1.009 18.734 1.00 60.19 109 GLU A C 1
ATOM 911 O O . GLU A 1 109 ? -0.226 0.101 19.417 1.00 60.19 109 GLU A O 1
ATOM 916 N N . TRP A 1 110 ? 1.562 1.155 18.570 1.00 55.72 110 TRP A N 1
ATOM 917 C CA . TRP A 1 110 ? 2.516 0.436 19.406 1.00 55.72 110 TRP A CA 1
ATOM 918 C C . TRP A 1 110 ? 2.126 0.660 20.872 1.00 55.72 110 TRP A C 1
ATOM 920 O O . TRP A 1 110 ? 2.145 1.806 21.332 1.00 55.72 110 TRP A O 1
ATOM 930 N N . GLU A 1 111 ? 1.783 -0.399 21.615 1.00 46.44 111 GLU A N 1
ATOM 931 C CA . GLU A 1 111 ? 1.709 -0.293 23.070 1.00 46.44 111 GLU A CA 1
ATOM 932 C C . GLU A 1 111 ? 3.080 0.188 23.545 1.00 46.44 111 GLU A C 1
ATOM 934 O O . GLU A 1 111 ? 4.068 -0.546 23.561 1.00 46.44 111 GLU A O 1
ATOM 939 N N . THR A 1 112 ? 3.161 1.466 23.910 1.00 45.09 112 THR A N 1
ATOM 940 C CA . THR A 1 112 ? 4.345 2.032 24.545 1.00 45.09 112 THR A CA 1
ATOM 941 C C . THR A 1 112 ? 4.333 1.592 26.005 1.00 45.09 112 THR A C 1
ATOM 943 O O . THR A 1 112 ? 4.235 2.407 26.914 1.00 45.09 112 THR A O 1
ATOM 946 N N . THR A 1 113 ? 4.409 0.290 26.264 1.00 44.91 113 THR A N 1
ATOM 947 C CA . THR A 1 113 ? 4.718 -0.230 27.597 1.00 44.91 113 THR A CA 1
ATOM 948 C C . THR A 1 113 ? 6.192 -0.587 27.642 1.00 44.91 113 THR A C 1
ATOM 950 O O . THR A 1 113 ? 6.580 -1.740 27.804 1.00 44.91 113 THR A O 1
ATOM 953 N N . CYS A 1 114 ? 7.036 0.436 27.508 1.00 47.22 114 CYS A N 1
ATOM 954 C CA . CYS A 1 114 ? 8.363 0.381 28.100 1.00 47.22 114 CYS A CA 1
ATOM 955 C C . CYS A 1 114 ? 8.191 0.776 29.571 1.00 47.22 114 CYS A C 1
ATOM 957 O O . CYS A 1 114 ? 8.373 1.933 29.948 1.00 47.22 114 CYS A O 1
ATOM 959 N N . THR A 1 115 ? 7.737 -0.171 30.392 1.00 43.06 115 THR A N 1
ATOM 960 C CA . THR A 1 115 ? 7.809 -0.017 31.845 1.00 43.06 115 THR A CA 1
ATOM 961 C C . THR A 1 115 ? 9.268 -0.233 32.226 1.00 43.06 115 THR A C 1
ATOM 963 O O . THR A 1 115 ? 9.775 -1.350 32.121 1.00 43.06 115 THR A O 1
ATOM 966 N N . ILE A 1 116 ? 9.946 0.862 32.568 1.00 56.53 116 ILE A N 1
ATOM 967 C CA . ILE A 1 116 ? 11.298 0.870 33.144 1.00 56.53 116 ILE A CA 1
ATOM 968 C C . ILE A 1 116 ? 11.227 0.401 34.598 1.00 56.53 116 ILE A C 1
ATOM 970 O O . ILE A 1 116 ? 10.263 0.811 35.286 1.00 56.53 116 ILE A O 1
#